Protein AF-A0A521KWG6-F1 (afdb_monomer)

Nearest PDB structures (foldseek):
  4hw3-assembly8_H  TM=2.392E-01  e=5.900E+00  Homo sapiens
  6o6g-assembly1_A  TM=2.274E-01  e=4.507E+00  Homo sapiens
  4k1c-assembly1_A  TM=2.454E-01  e=9.081E+00  Saccharomyces cerevisiae S288C

Sequence (106 aa):
MSRLPWTARERWLVALLVLVALVARAWTVAQYEQAHPQAQAPVIDERSYDRWAREIAAGDWVGKEVYFQEPLYPYWLACVYQVAGGSRSAARHAQAALGALTVLLV

Secondary structure (DSSP, 8-state):
--PPPPPHHHHHHHHHHHHHHHHHHHHHHHHHHHH-GGGTS--HHHHHHHHHHHHHHTT-SS-SS--SS-THHHHHHHHHHHHTTT-HHHHHHHHHHHHHHGGGG-

Radius of gyration: 17.44 Å; Cα contacts (8 Å, |Δi|>4): 70; chains: 1; bounding box: 36×25×47 Å

Mean predicted aligned error: 4.82 Å

Structure (mmCIF, N/CA/C/O backbone):
data_AF-A0A521KWG6-F1
#
_entry.id   AF-A0A521KWG6-F1
#
loop_
_atom_site.group_PDB
_atom_site.id
_atom_site.type_symbol
_atom_site.label_atom_id
_atom_site.label_alt_id
_atom_site.label_comp_id
_atom_site.label_asym_id
_atom_site.label_entity_id
_atom_site.label_seq_id
_atom_site.pdbx_PDB_ins_code
_atom_site.Cartn_x
_atom_site.Cartn_y
_a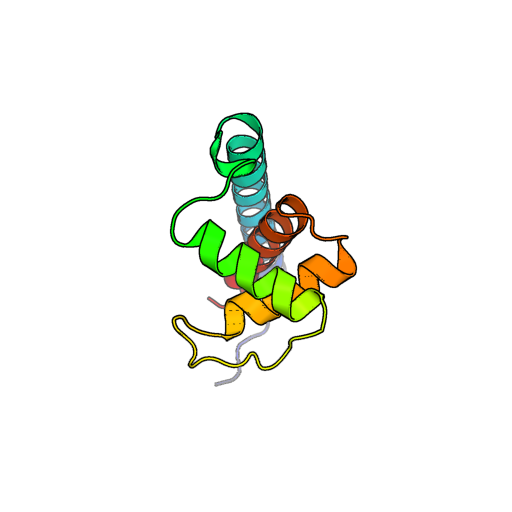tom_site.Cartn_z
_atom_site.occupancy
_atom_site.B_iso_or_equiv
_atom_site.auth_seq_id
_atom_site.auth_comp_id
_atom_site.auth_asym_id
_atom_site.auth_atom_id
_atom_site.pdbx_PDB_model_num
ATOM 1 N N . MET A 1 1 ? -10.226 -10.428 -30.825 1.00 46.75 1 MET A N 1
ATOM 2 C CA . MET A 1 1 ? -8.974 -9.644 -30.921 1.00 46.75 1 MET A CA 1
ATOM 3 C C . MET A 1 1 ? -7.899 -10.376 -30.127 1.00 46.75 1 MET A C 1
ATOM 5 O O . MET A 1 1 ? -7.860 -10.253 -28.911 1.00 46.75 1 MET A O 1
ATOM 9 N N . SER A 1 2 ? -7.096 -11.221 -30.776 1.00 64.31 2 SER A N 1
ATOM 10 C CA . SER A 1 2 ? -5.974 -11.908 -30.124 1.00 64.31 2 SER A CA 1
ATOM 11 C C . SER A 1 2 ? -4.875 -10.886 -29.834 1.00 64.31 2 SER A C 1
ATOM 13 O O . SER A 1 2 ? -4.299 -10.336 -30.772 1.00 64.31 2 SER A O 1
ATOM 15 N N . ARG A 1 3 ? -4.603 -10.593 -28.556 1.00 73.75 3 ARG A N 1
ATOM 16 C CA . ARG A 1 3 ? -3.424 -9.800 -28.184 1.00 73.75 3 ARG A CA 1
ATOM 17 C C . ARG A 1 3 ? -2.195 -10.590 -28.639 1.00 73.75 3 ARG A C 1
ATOM 19 O O . ARG A 1 3 ? -2.004 -11.721 -28.198 1.00 73.75 3 ARG A O 1
ATOM 26 N N . LEU A 1 4 ? -1.424 -10.035 -29.572 1.00 76.12 4 LEU A N 1
ATOM 27 C CA . LEU A 1 4 ? -0.162 -10.632 -30.000 1.00 76.12 4 LEU A CA 1
ATOM 28 C C . LEU A 1 4 ? 0.756 -10.781 -28.773 1.00 76.12 4 LEU A C 1
ATOM 30 O O . LEU A 1 4 ? 0.782 -9.881 -27.928 1.00 76.12 4 LEU A O 1
ATOM 34 N N . PRO A 1 5 ? 1.479 -11.905 -28.633 1.00 83.94 5 PRO A N 1
ATOM 35 C CA . PRO A 1 5 ? 2.377 -12.102 -27.505 1.00 83.94 5 PRO A CA 1
ATOM 36 C C . PRO A 1 5 ? 3.515 -11.078 -27.561 1.00 83.94 5 PRO A C 1
ATOM 38 O O . PRO A 1 5 ? 4.144 -10.905 -28.602 1.00 83.94 5 PRO A O 1
ATOM 41 N N . TRP A 1 6 ? 3.797 -10.424 -26.432 1.00 86.50 6 TRP A N 1
ATOM 42 C CA . TRP A 1 6 ? 4.888 -9.453 -26.326 1.00 86.50 6 TRP A CA 1
ATOM 43 C C . TRP A 1 6 ? 6.235 -10.065 -26.711 1.00 86.50 6 TRP A C 1
ATOM 45 O O . TRP A 1 6 ? 6.591 -11.165 -26.258 1.00 86.50 6 TRP A O 1
ATOM 55 N N . THR A 1 7 ? 7.007 -9.298 -27.474 1.00 95.12 7 THR A N 1
ATOM 56 C CA . THR A 1 7 ? 8.415 -9.546 -27.784 1.00 95.12 7 THR A CA 1
ATOM 57 C C . THR A 1 7 ? 9.273 -9.511 -26.515 1.00 95.12 7 THR A C 1
ATOM 59 O O . THR A 1 7 ? 8.901 -8.927 -25.495 1.00 95.12 7 THR A O 1
ATOM 62 N N . ALA A 1 8 ? 10.466 -10.112 -26.560 1.00 94.06 8 ALA A N 1
ATOM 63 C CA . ALA A 1 8 ? 11.393 -10.092 -25.424 1.00 94.06 8 ALA A CA 1
ATOM 64 C C . ALA A 1 8 ? 11.759 -8.660 -24.994 1.00 94.06 8 ALA A C 1
ATOM 66 O O . ALA A 1 8 ? 11.820 -8.369 -23.802 1.00 94.06 8 ALA A O 1
ATOM 67 N N . ARG A 1 9 ? 11.939 -7.750 -25.961 1.00 95.38 9 ARG A N 1
ATOM 68 C CA . ARG A 1 9 ? 12.224 -6.333 -25.701 1.00 95.38 9 ARG A CA 1
ATOM 69 C C . ARG A 1 9 ? 11.093 -5.661 -24.925 1.00 95.38 9 ARG A C 1
ATOM 71 O O . ARG A 1 9 ? 11.366 -4.980 -23.945 1.00 95.38 9 ARG A O 1
ATOM 78 N N . GLU A 1 10 ? 9.842 -5.863 -25.332 1.00 94.88 10 GLU A N 1
ATOM 79 C CA . GLU A 1 10 ? 8.678 -5.283 -24.648 1.00 94.88 10 GLU A CA 1
ATOM 80 C C . GLU A 1 10 ? 8.555 -5.798 -23.214 1.00 94.88 10 GLU A C 1
ATOM 82 O O . GLU A 1 10 ? 8.345 -5.005 -22.301 1.00 94.88 10 GLU A O 1
ATOM 87 N N . ARG A 1 11 ? 8.787 -7.097 -22.984 1.00 94.19 11 ARG A N 1
ATOM 88 C CA . ARG A 1 11 ? 8.795 -7.671 -21.628 1.00 94.19 11 ARG A CA 1
ATOM 89 C C . ARG A 1 11 ? 9.834 -7.006 -20.730 1.00 94.19 11 ARG A C 1
ATOM 91 O O . ARG A 1 11 ? 9.521 -6.678 -19.591 1.00 94.19 11 ARG A O 1
ATOM 98 N N . TRP A 1 12 ? 11.046 -6.778 -21.239 1.00 96.88 12 TRP A N 1
ATOM 99 C CA . TRP A 1 12 ? 12.095 -6.086 -20.487 1.00 96.88 12 TRP A CA 1
ATOM 100 C C . TRP A 1 12 ? 11.763 -4.621 -20.221 1.00 96.88 12 TRP A C 1
ATOM 102 O O . TRP A 1 12 ? 12.028 -4.137 -19.125 1.00 96.88 12 TRP A O 1
ATOM 112 N N . 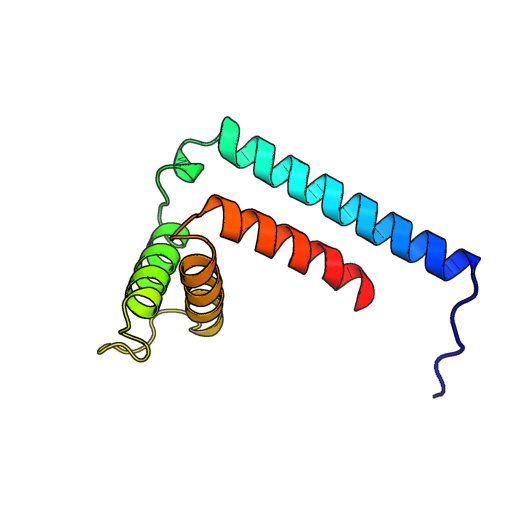LEU A 1 13 ? 11.154 -3.924 -21.183 1.00 96.56 13 LEU A N 1
ATOM 113 C CA . LEU A 1 13 ? 10.699 -2.547 -20.983 1.00 96.56 13 LEU A CA 1
ATOM 114 C C . LEU A 1 13 ? 9.610 -2.473 -19.911 1.00 96.56 13 LEU A C 1
ATOM 116 O O . LEU A 1 13 ? 9.705 -1.644 -19.014 1.00 96.56 13 LEU A O 1
ATOM 120 N N . VAL A 1 14 ? 8.621 -3.367 -19.948 1.00 95.75 14 VAL A N 1
ATOM 121 C CA . VAL A 1 14 ? 7.572 -3.432 -18.921 1.00 95.75 14 VAL A CA 1
ATOM 122 C C . VAL A 1 14 ? 8.165 -3.786 -17.558 1.00 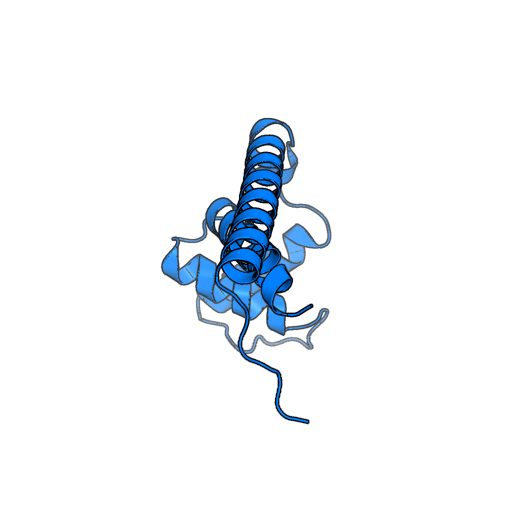95.75 14 VAL A C 1
ATOM 124 O O . VAL A 1 14 ? 7.848 -3.128 -16.571 1.00 95.75 14 VAL A O 1
ATOM 127 N N . ALA A 1 15 ? 9.074 -4.762 -17.489 1.00 96.44 15 ALA A N 1
ATOM 128 C CA . ALA A 1 15 ? 9.767 -5.109 -16.250 1.00 96.44 15 ALA A CA 1
ATOM 129 C C . ALA A 1 15 ? 10.565 -3.923 -15.683 1.00 96.44 15 ALA A C 1
ATOM 131 O O . ALA A 1 15 ? 10.499 -3.655 -14.484 1.00 96.44 15 ALA A O 1
ATOM 132 N N . LEU A 1 16 ? 11.268 -3.176 -16.541 1.00 97.75 16 LEU A N 1
ATOM 133 C CA . LEU A 1 16 ? 11.974 -1.959 -16.150 1.00 97.75 16 LEU A CA 1
ATOM 134 C C . LEU A 1 16 ? 11.002 -0.890 -15.637 1.00 97.75 16 LEU A C 1
ATOM 136 O O . LEU A 1 16 ? 11.273 -0.278 -14.611 1.00 97.75 16 LEU A O 1
ATOM 140 N N . LEU A 1 17 ? 9.863 -0.684 -16.302 1.00 97.88 17 LEU A N 1
ATOM 141 C CA . LEU A 1 17 ? 8.847 0.278 -15.868 1.00 97.88 17 LEU A CA 1
ATOM 142 C C . LEU A 1 17 ? 8.247 -0.094 -14.510 1.00 97.88 17 LEU A C 1
ATOM 144 O O . LEU A 1 17 ? 8.125 0.773 -13.648 1.00 97.88 17 LEU A O 1
ATOM 148 N N . VAL A 1 18 ? 7.928 -1.372 -14.289 1.00 98.06 18 VAL A N 1
ATOM 149 C CA . VAL A 1 18 ? 7.465 -1.873 -12.985 1.00 98.06 18 VAL A CA 1
ATOM 150 C C . VAL A 1 18 ? 8.535 -1.651 -11.918 1.00 98.06 18 VAL A C 1
ATOM 152 O O . VAL A 1 18 ? 8.219 -1.172 -10.831 1.00 98.06 18 VAL A O 1
ATOM 155 N N . LEU A 1 19 ? 9.803 -1.941 -12.224 1.00 98.19 19 LEU A N 1
ATOM 156 C CA . LEU A 1 19 ? 10.911 -1.741 -11.291 1.00 98.19 19 LEU A CA 1
ATOM 157 C C . LEU A 1 19 ? 11.088 -0.260 -10.936 1.00 98.19 19 LEU A C 1
ATOM 159 O O . LEU A 1 19 ? 11.170 0.078 -9.758 1.00 98.19 19 LEU A O 1
ATOM 163 N N . VAL A 1 20 ? 11.096 0.629 -11.930 1.00 98.38 20 VAL A N 1
ATOM 164 C CA . VAL A 1 20 ? 11.178 2.081 -11.715 1.00 98.38 20 VAL A CA 1
ATOM 165 C C . VAL A 1 20 ? 9.987 2.566 -10.886 1.00 98.38 20 VAL A C 1
ATOM 167 O O . VAL A 1 20 ? 10.171 3.306 -9.920 1.00 98.38 20 VAL A O 1
ATOM 170 N N . ALA A 1 21 ? 8.773 2.110 -11.206 1.00 98.00 21 ALA A N 1
ATOM 171 C CA . ALA A 1 21 ? 7.560 2.450 -10.471 1.00 98.00 21 ALA A CA 1
ATOM 172 C C . ALA A 1 2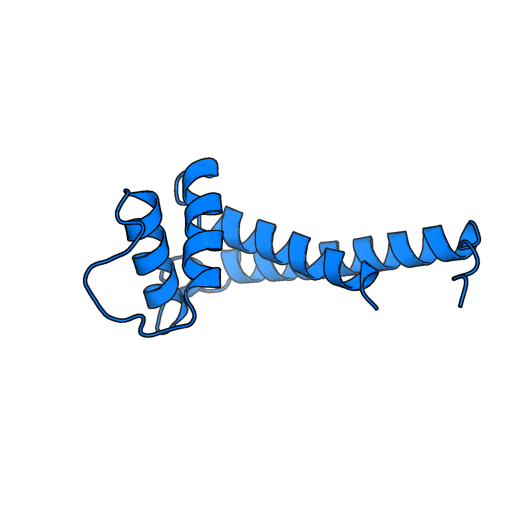1 ? 7.599 1.975 -9.010 1.00 98.00 21 ALA A C 1
ATOM 174 O O . ALA A 1 21 ? 7.125 2.700 -8.130 1.00 98.00 21 ALA A O 1
ATOM 175 N N . LEU A 1 22 ? 8.156 0.787 -8.756 1.00 98.38 22 LEU A N 1
ATOM 176 C CA . LEU A 1 22 ? 8.320 0.215 -7.422 1.00 98.38 22 LEU A CA 1
ATOM 177 C C . LEU A 1 22 ? 9.373 0.973 -6.613 1.00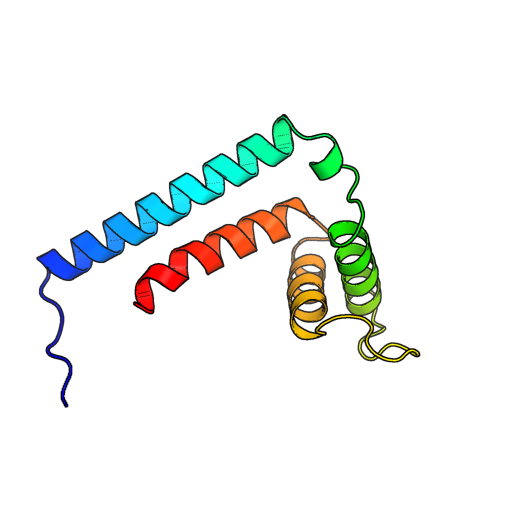 98.38 22 LEU A C 1
ATOM 179 O O . LEU A 1 22 ? 9.094 1.365 -5.484 1.00 98.38 22 LEU A O 1
ATOM 183 N N . VAL A 1 23 ? 10.550 1.223 -7.193 1.00 98.31 23 VAL A N 1
ATOM 184 C CA . VAL A 1 23 ? 11.641 1.958 -6.533 1.00 98.31 23 VAL A CA 1
ATOM 185 C C . VAL A 1 23 ? 11.200 3.375 -6.186 1.00 98.31 23 VAL A C 1
ATOM 187 O O . VAL A 1 23 ? 11.394 3.805 -5.052 1.00 98.31 23 VAL A O 1
ATOM 190 N N . ALA A 1 24 ? 10.547 4.078 -7.115 1.00 98.25 24 ALA A N 1
ATOM 191 C CA . ALA A 1 24 ? 10.029 5.418 -6.860 1.00 98.25 24 ALA A CA 1
ATOM 192 C C . ALA A 1 24 ? 9.035 5.432 -5.685 1.00 98.25 24 ALA A C 1
ATOM 194 O O . ALA A 1 24 ? 9.149 6.268 -4.793 1.00 98.25 24 ALA A O 1
ATOM 195 N N . ARG A 1 25 ? 8.099 4.473 -5.635 1.00 98.12 25 ARG A N 1
ATOM 196 C CA . ARG A 1 25 ? 7.115 4.375 -4.543 1.00 98.12 25 ARG A CA 1
ATOM 197 C C . ARG A 1 25 ? 7.754 3.988 -3.213 1.00 98.12 25 ARG A C 1
ATOM 199 O O . ARG A 1 25 ? 7.427 4.596 -2.200 1.00 98.12 25 ARG A O 1
ATOM 206 N N . ALA A 1 26 ? 8.665 3.017 -3.208 1.00 97.75 26 ALA A N 1
ATOM 207 C CA . ALA A 1 26 ? 9.391 2.612 -2.006 1.00 97.75 26 ALA A CA 1
ATOM 208 C C . ALA A 1 26 ? 10.222 3.772 -1.440 1.00 97.75 26 ALA A C 1
ATOM 210 O O . ALA A 1 26 ? 10.205 4.011 -0.236 1.00 97.75 26 ALA A O 1
ATOM 211 N N . TRP A 1 27 ? 10.872 4.549 -2.313 1.00 97.88 27 TRP A N 1
ATOM 212 C CA . TRP A 1 27 ? 11.574 5.769 -1.928 1.00 97.88 27 TRP A CA 1
ATOM 213 C C . TRP A 1 27 ? 10.627 6.793 -1.295 1.00 97.88 27 TRP A C 1
ATOM 215 O O . TRP A 1 27 ? 10.914 7.309 -0.219 1.00 97.88 27 TRP A O 1
ATOM 225 N N . THR A 1 28 ? 9.468 7.057 -1.906 1.00 96.62 28 THR A N 1
ATOM 226 C CA . THR A 1 28 ? 8.463 7.963 -1.327 1.00 96.62 28 THR A CA 1
ATOM 227 C C . THR A 1 28 ? 7.975 7.487 0.040 1.00 96.62 28 THR A C 1
ATOM 229 O O . THR A 1 28 ? 7.860 8.306 0.949 1.00 96.62 28 THR A O 1
ATOM 232 N N . VAL A 1 29 ? 7.723 6.185 0.213 1.00 97.12 29 VAL A N 1
ATOM 233 C CA . VAL A 1 29 ? 7.340 5.618 1.515 1.00 97.12 29 VAL A CA 1
ATOM 234 C C . VAL A 1 29 ? 8.454 5.837 2.536 1.00 97.12 29 VAL A C 1
ATOM 236 O O . VAL A 1 29 ? 8.185 6.394 3.595 1.00 97.12 29 VAL A O 1
ATOM 239 N N . ALA A 1 30 ? 9.702 5.497 2.209 1.00 96.38 30 ALA A N 1
ATOM 240 C CA . ALA A 1 30 ? 10.835 5.690 3.112 1.00 96.38 30 ALA A CA 1
ATOM 241 C C . ALA A 1 30 ? 10.999 7.161 3.533 1.00 96.38 30 ALA A C 1
ATOM 243 O O . ALA A 1 30 ? 11.176 7.450 4.716 1.00 96.38 30 ALA A O 1
ATOM 244 N N . GLN A 1 31 ? 10.870 8.094 2.585 1.00 96.50 31 GLN A N 1
ATOM 245 C CA . GLN A 1 31 ? 10.923 9.530 2.863 1.00 96.50 31 GLN A CA 1
ATOM 246 C C . GLN A 1 31 ? 9.765 9.984 3.759 1.00 96.50 31 GLN A C 1
ATOM 248 O O . GLN A 1 31 ? 9.986 10.737 4.706 1.00 96.50 31 GLN A O 1
ATOM 253 N N . TYR A 1 32 ? 8.542 9.515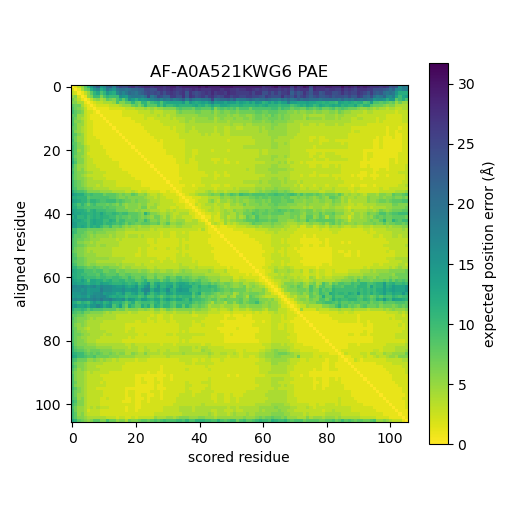 3.496 1.00 95.25 32 TYR A N 1
ATOM 254 C CA . TYR A 1 32 ? 7.375 9.838 4.318 1.00 95.25 32 TYR A CA 1
ATOM 255 C C . TYR A 1 32 ? 7.551 9.346 5.758 1.00 95.25 32 TYR A C 1
ATOM 257 O O . TYR A 1 32 ? 7.283 10.087 6.701 1.00 95.25 32 TYR A O 1
ATOM 265 N N . GLU A 1 33 ? 8.053 8.124 5.936 1.00 94.44 33 GLU A N 1
ATOM 266 C CA . GLU A 1 33 ? 8.241 7.522 7.258 1.00 94.44 33 GLU A CA 1
ATOM 267 C C . GLU A 1 33 ? 9.329 8.194 8.091 1.00 94.44 33 GLU A C 1
ATOM 269 O O . GLU A 1 33 ? 9.199 8.265 9.313 1.00 94.44 33 GLU A O 1
ATOM 274 N N . GLN A 1 34 ? 10.375 8.705 7.444 1.00 94.12 34 GLN A N 1
ATOM 275 C CA . GLN A 1 34 ? 11.481 9.377 8.125 1.00 94.12 34 GLN A CA 1
ATOM 276 C C . GLN A 1 34 ? 11.183 10.847 8.428 1.00 94.12 34 GLN A C 1
ATOM 278 O O . GLN A 1 34 ? 11.574 11.345 9.481 1.00 94.12 34 GLN A O 1
ATOM 283 N N . ALA A 1 35 ? 10.517 11.553 7.511 1.00 91.56 35 ALA A N 1
ATOM 284 C CA . ALA A 1 35 ? 10.403 13.008 7.575 1.00 91.56 35 ALA A CA 1
ATOM 285 C C . ALA A 1 35 ? 9.050 13.514 8.094 1.00 91.56 35 ALA A C 1
ATOM 287 O O . ALA A 1 35 ? 8.972 14.665 8.523 1.00 91.56 35 ALA A O 1
ATOM 288 N N . HIS A 1 36 ? 7.982 12.706 8.047 1.00 90.00 36 HIS A N 1
ATOM 289 C CA . HIS A 1 36 ? 6.631 13.194 8.326 1.00 90.00 36 HIS A CA 1
ATOM 290 C C . HIS A 1 36 ? 6.104 12.746 9.702 1.00 90.00 36 HIS A C 1
ATOM 292 O O . HIS A 1 36 ? 5.921 11.548 9.926 1.00 90.00 36 HIS A O 1
ATOM 298 N N . PRO A 1 37 ? 5.742 13.670 10.618 1.00 87.25 37 PRO A N 1
ATOM 299 C CA . PRO A 1 37 ? 5.198 13.313 11.936 1.00 87.25 37 PRO A CA 1
ATOM 300 C C . PRO A 1 37 ? 3.936 12.438 11.867 1.00 87.25 37 PRO A C 1
ATOM 302 O O . PRO A 1 37 ? 3.710 11.572 12.715 1.00 87.25 37 PRO A O 1
ATOM 305 N N . GLN A 1 38 ? 3.126 12.627 10.821 1.00 88.50 38 GLN A N 1
ATOM 306 C CA . GLN A 1 38 ? 1.893 1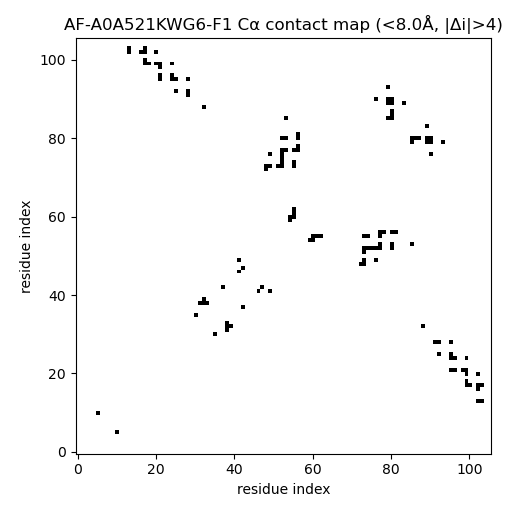1.862 10.614 1.00 88.50 38 GLN A CA 1
ATOM 307 C C . GLN A 1 38 ? 2.148 10.385 10.295 1.00 88.50 38 GLN A C 1
ATOM 309 O O . GLN A 1 38 ? 1.275 9.549 10.520 1.00 88.50 38 GLN A O 1
ATOM 314 N N . ALA A 1 39 ? 3.366 10.023 9.875 1.00 87.56 39 ALA A N 1
ATOM 315 C CA . ALA A 1 39 ? 3.723 8.627 9.675 1.00 87.56 39 ALA A CA 1
ATOM 316 C C . ALA A 1 39 ? 3.592 7.809 10.972 1.00 87.56 39 ALA A C 1
ATOM 318 O O . ALA A 1 39 ? 3.210 6.635 10.919 1.00 87.56 39 ALA A O 1
ATOM 319 N N . GLN A 1 40 ? 3.861 8.446 12.120 1.00 86.62 40 GLN A N 1
ATOM 320 C CA . GLN A 1 40 ? 3.731 7.891 13.470 1.00 86.62 40 GLN A CA 1
ATOM 321 C C . GLN A 1 40 ? 2.365 8.199 14.097 1.00 86.62 40 GLN A C 1
ATOM 323 O O . GLN A 1 40 ? 1.830 7.360 14.822 1.00 86.62 40 GLN A O 1
ATOM 328 N N . ALA A 1 41 ? 1.744 9.333 13.774 1.00 89.75 41 ALA A N 1
ATOM 329 C CA . ALA A 1 41 ? 0.448 9.744 14.315 1.00 89.75 41 ALA A CA 1
ATOM 330 C C . ALA A 1 41 ? -0.549 10.050 13.179 1.00 89.75 41 ALA A C 1
ATOM 332 O O . ALA A 1 41 ? -0.571 11.179 12.686 1.00 89.75 41 ALA A O 1
ATOM 333 N N . PRO A 1 42 ? -1.376 9.074 12.757 1.00 87.19 42 PRO A N 1
ATOM 334 C CA . PRO A 1 42 ? -2.262 9.260 11.623 1.00 87.19 42 PRO A CA 1
ATOM 335 C C . PRO A 1 42 ? -3.373 10.243 12.007 1.00 87.19 42 PRO A C 1
ATOM 337 O O . PRO A 1 42 ? -3.827 10.285 13.158 1.00 87.19 42 PRO A O 1
ATOM 340 N N . VAL A 1 43 ? -3.825 11.038 11.043 1.00 91.06 43 VAL A N 1
ATOM 341 C CA . VAL A 1 43 ? -4.858 12.062 11.248 1.00 91.06 43 VAL A CA 1
ATOM 342 C C . VAL A 1 43 ? -5.951 11.950 10.188 1.00 91.06 43 VAL A C 1
ATOM 344 O O . VAL A 1 43 ? -5.744 11.332 9.148 1.00 91.06 43 VAL A O 1
ATOM 347 N N . ILE A 1 44 ? -7.109 12.559 10.461 1.00 89.75 44 ILE A N 1
ATOM 348 C CA . ILE A 1 44 ? -8.246 12.657 9.529 1.00 89.75 44 ILE A CA 1
ATOM 349 C C . ILE A 1 44 ? -8.635 11.260 8.999 1.00 89.75 44 ILE A C 1
ATOM 351 O O . ILE A 1 44 ? -8.997 10.388 9.796 1.00 89.75 44 ILE A O 1
ATOM 355 N N . ASP A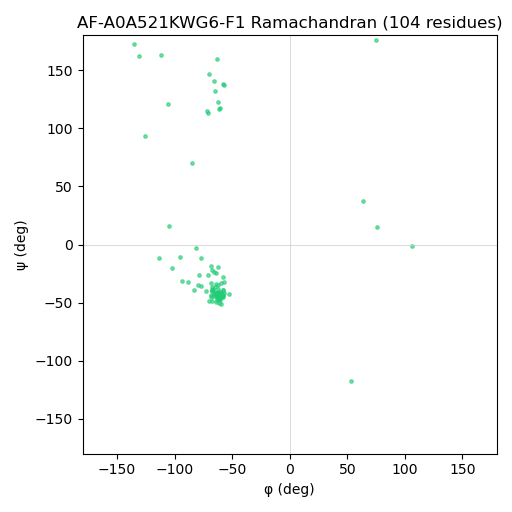 1 45 ? -8.527 11.027 7.692 1.00 89.75 45 ASP A N 1
ATOM 356 C CA . ASP A 1 45 ? -8.970 9.795 7.045 1.00 89.75 45 ASP A CA 1
ATOM 357 C C . ASP A 1 45 ? -8.047 8.621 7.363 1.00 89.75 45 ASP A C 1
ATOM 359 O O . ASP A 1 45 ? -8.533 7.532 7.661 1.00 89.75 45 ASP A O 1
ATOM 363 N N . GLU A 1 46 ? -6.723 8.835 7.404 1.00 91.00 46 GLU A N 1
ATOM 364 C CA . GLU A 1 46 ? -5.758 7.772 7.738 1.00 91.00 46 GLU A CA 1
ATOM 365 C C . GLU A 1 46 ? -6.063 7.195 9.125 1.00 91.00 46 GLU A C 1
ATOM 367 O O . GLU A 1 46 ? -6.023 5.983 9.321 1.00 91.00 46 GLU A O 1
ATOM 372 N N . ARG A 1 47 ? -6.440 8.054 10.082 1.00 93.00 47 ARG A N 1
ATOM 373 C CA . ARG A 1 47 ? -6.809 7.624 11.436 1.00 93.00 47 ARG A CA 1
ATOM 374 C C . ARG A 1 47 ? -8.103 6.817 11.456 1.00 93.00 47 ARG A C 1
ATOM 376 O O . ARG A 1 47 ? -8.215 5.875 12.238 1.00 93.00 47 ARG A O 1
ATOM 383 N N . SER A 1 48 ? -9.082 7.208 10.646 1.00 92.81 48 SER A N 1
ATOM 384 C CA . SER A 1 48 ? -10.379 6.531 10.579 1.00 92.81 48 SER A CA 1
ATOM 385 C C . SER A 1 48 ? -10.233 5.141 9.960 1.00 92.81 48 SER A C 1
ATOM 387 O O . SER A 1 48 ? -10.699 4.168 10.551 1.00 92.81 48 SER A O 1
ATOM 389 N N . TYR A 1 49 ? -9.487 5.032 8.857 1.00 93.75 49 TYR A N 1
ATOM 390 C CA . TYR A 1 49 ? -9.170 3.752 8.228 1.00 93.75 49 TYR A CA 1
ATOM 391 C C . TYR A 1 49 ? -8.283 2.853 9.101 1.00 93.75 49 TYR A C 1
ATOM 393 O O . TYR A 1 49 ? -8.570 1.663 9.207 1.00 93.75 49 TYR A O 1
ATOM 401 N N . ASP A 1 50 ? -7.247 3.391 9.761 1.00 94.75 50 ASP A N 1
ATOM 402 C CA . ASP A 1 50 ? -6.389 2.614 10.674 1.00 94.75 50 ASP A CA 1
ATOM 403 C C . ASP A 1 50 ? -7.195 2.052 11.853 1.00 94.75 50 ASP A C 1
ATOM 405 O O . ASP A 1 50 ? -7.077 0.865 12.157 1.00 94.75 50 ASP A O 1
ATOM 409 N N . ARG A 1 51 ? -8.063 2.864 12.477 1.00 93.81 51 ARG A N 1
ATOM 410 C CA . ARG A 1 51 ? -8.933 2.404 13.571 1.00 93.81 51 ARG A CA 1
ATOM 411 C C . ARG A 1 51 ? -9.855 1.276 13.110 1.00 93.81 51 ARG A C 1
ATOM 413 O O . ARG A 1 51 ? -9.874 0.223 13.739 1.00 93.81 51 ARG A O 1
ATOM 420 N N . TRP A 1 52 ? -10.566 1.476 12.005 1.00 93.94 52 TRP A N 1
ATOM 421 C CA . TRP A 1 52 ? -11.516 0.486 11.504 1.00 93.94 52 TRP A CA 1
ATOM 422 C C . TRP A 1 52 ? -10.817 -0.821 11.091 1.00 93.94 52 TRP A C 1
ATOM 424 O O . TRP A 1 52 ? -11.252 -1.913 11.450 1.00 93.94 52 TRP A O 1
ATOM 434 N N . ALA A 1 53 ? -9.661 -0.736 10.430 1.00 95.44 53 ALA A N 1
ATOM 435 C CA . ALA A 1 53 ? -8.871 -1.916 10.090 1.00 95.44 53 ALA A CA 1
ATOM 436 C C . ALA A 1 53 ? -8.375 -2.682 11.328 1.00 95.44 53 ALA A C 1
ATOM 438 O O . ALA A 1 53 ? -8.304 -3.911 11.301 1.00 95.44 53 ALA A O 1
ATOM 439 N N . ARG A 1 54 ? -8.042 -1.984 12.423 1.00 95.69 54 ARG A N 1
ATOM 440 C CA . ARG A 1 54 ? -7.677 -2.621 13.700 1.00 95.69 54 ARG A CA 1
ATOM 441 C C . ARG A 1 54 ? -8.860 -3.336 14.346 1.00 95.69 54 ARG A C 1
ATOM 443 O O . ARG A 1 54 ? -8.664 -4.427 14.868 1.00 95.69 54 ARG A O 1
ATOM 450 N N . GLU A 1 55 ? -10.057 -2.757 14.296 1.00 94.81 55 GLU A N 1
ATOM 451 C CA . GLU A 1 55 ? -11.290 -3.390 14.793 1.00 94.81 55 GLU A CA 1
ATOM 452 C C . GLU A 1 55 ? -11.607 -4.676 14.012 1.00 94.81 55 GLU A C 1
ATOM 454 O O . GLU A 1 55 ? -11.806 -5.731 14.617 1.00 94.81 55 GLU A O 1
ATOM 459 N N . ILE A 1 56 ? -11.519 -4.628 12.677 1.00 95.38 56 ILE A N 1
ATOM 460 C CA . ILE A 1 56 ? -11.683 -5.812 11.816 1.00 95.38 56 ILE A CA 1
ATOM 461 C C . ILE A 1 56 ? -10.609 -6.863 12.130 1.00 95.38 56 ILE A C 1
ATOM 463 O O . ILE A 1 56 ? -10.925 -8.039 12.310 1.00 95.38 56 ILE A O 1
ATOM 467 N N . ALA A 1 57 ? -9.338 -6.458 12.242 1.00 95.50 57 ALA A N 1
ATOM 468 C CA . ALA A 1 57 ? -8.237 -7.365 12.575 1.00 95.50 57 ALA A CA 1
ATOM 469 C C . ALA A 1 57 ? -8.369 -7.985 13.979 1.00 95.50 57 ALA A C 1
ATOM 471 O O . ALA A 1 57 ? -7.843 -9.072 14.213 1.00 95.50 57 ALA A O 1
ATOM 472 N N . ALA A 1 58 ? -9.080 -7.325 14.899 1.00 95.19 58 ALA A N 1
ATOM 473 C CA . ALA A 1 58 ? -9.414 -7.840 16.226 1.00 95.19 58 ALA A CA 1
ATOM 474 C C . ALA A 1 58 ? -10.628 -8.793 16.229 1.00 95.19 58 ALA A C 1
ATOM 476 O O . ALA A 1 58 ? -10.959 -9.353 17.274 1.00 95.19 58 ALA A O 1
ATOM 477 N N . GLY A 1 59 ? -11.271 -9.007 15.076 1.00 93.75 59 GLY A N 1
ATOM 478 C CA . GLY A 1 59 ? -12.371 -9.954 14.900 1.00 93.75 59 GLY A CA 1
ATOM 479 C C . GLY A 1 59 ? -13.755 -9.321 14.750 1.00 93.75 59 GLY A C 1
ATOM 480 O O . GLY A 1 59 ? -14.713 -10.061 14.525 1.00 93.75 59 GLY A O 1
ATOM 481 N N . ASP A 1 60 ? -13.889 -7.992 14.814 1.00 93.00 60 ASP A N 1
ATOM 482 C CA . ASP A 1 60 ? -15.151 -7.312 14.493 1.00 93.00 60 ASP A CA 1
ATOM 483 C C . ASP A 1 60 ? -15.261 -7.074 12.982 1.00 93.00 60 ASP A C 1
ATOM 485 O O . ASP A 1 60 ? -15.113 -5.961 12.481 1.00 93.00 60 ASP A O 1
ATOM 489 N N . TRP A 1 61 ? -15.454 -8.162 12.231 1.00 88.31 61 TRP A N 1
ATOM 490 C CA . TRP A 1 61 ? -15.451 -8.115 10.768 1.00 88.31 61 TRP A CA 1
ATOM 491 C C . TRP A 1 61 ? -16.570 -7.233 10.219 1.00 88.31 61 TRP A C 1
ATOM 493 O O . TRP A 1 61 ? -16.323 -6.454 9.312 1.00 88.31 61 TRP A O 1
ATOM 503 N N . VAL A 1 62 ? -17.786 -7.343 10.755 1.00 87.56 62 VAL A N 1
ATOM 504 C CA . VAL A 1 62 ? -18.966 -6.671 10.188 1.00 87.56 62 VAL A CA 1
ATOM 505 C C . VAL A 1 62 ? -19.151 -5.263 10.755 1.00 87.56 62 VAL A C 1
ATOM 507 O O . VAL A 1 62 ? -19.603 -4.381 10.023 1.00 87.56 62 VAL A O 1
ATOM 510 N N . GLY A 1 63 ? -18.774 -5.037 12.016 1.00 85.06 63 GLY A N 1
ATOM 511 C CA . GLY A 1 63 ? -19.100 -3.821 12.746 1.00 85.06 63 GLY A CA 1
ATOM 512 C C . GLY A 1 63 ? -20.565 -3.776 13.188 1.00 85.06 63 GLY A C 1
ATOM 513 O O . GLY A 1 63 ? -21.377 -4.657 12.890 1.00 85.06 63 GLY A O 1
ATOM 514 N N . LYS A 1 64 ? -20.910 -2.724 13.933 1.00 79.69 64 LYS A N 1
ATOM 515 C CA . LYS A 1 64 ? -22.269 -2.489 14.462 1.00 79.69 64 LYS A CA 1
ATOM 516 C C . LYS A 1 64 ? -22.958 -1.271 13.854 1.00 79.69 64 LYS A C 1
ATOM 518 O O . LYS A 1 64 ? -24.151 -1.075 14.069 1.00 79.69 64 LYS A O 1
ATOM 523 N N . GLU A 1 65 ? -22.207 -0.454 13.127 1.00 81.31 65 GLU A N 1
ATOM 524 C CA . GLU A 1 65 ? -22.672 0.796 12.536 1.00 81.31 65 GLU A CA 1
ATOM 525 C C . GLU A 1 65 ? -22.716 0.695 11.010 1.00 81.31 65 GLU A C 1
ATOM 527 O O . GLU A 1 65 ? -22.119 -0.194 10.402 1.00 81.31 65 GLU A O 1
ATOM 532 N N . VAL A 1 66 ? -23.438 1.623 10.382 1.00 81.62 66 VAL A N 1
ATOM 533 C CA . VAL A 1 66 ? -23.422 1.767 8.924 1.00 81.62 66 VAL A CA 1
ATOM 534 C C . VAL A 1 66 ? -22.029 2.219 8.486 1.00 81.62 66 VAL A C 1
ATOM 536 O O . VAL A 1 66 ? -21.407 3.060 9.133 1.00 81.62 66 VAL A O 1
ATOM 539 N N . TYR A 1 67 ? -21.548 1.684 7.365 1.00 80.69 67 TYR A N 1
ATOM 540 C CA . TYR A 1 67 ? -20.259 2.070 6.804 1.00 80.69 67 TYR A CA 1
ATOM 541 C C . TYR A 1 67 ? -20.222 3.562 6.460 1.00 80.69 67 TYR A C 1
ATOM 543 O O . TYR A 1 67 ? -20.976 4.037 5.613 1.00 80.69 67 TYR A O 1
ATOM 551 N N . PHE A 1 68 ? -19.324 4.292 7.125 1.00 74.00 68 PHE A N 1
ATOM 552 C CA . PHE A 1 68 ? -19.097 5.720 6.894 1.00 74.00 68 PHE A CA 1
ATOM 553 C C . PHE A 1 68 ? -18.229 5.990 5.648 1.00 74.00 68 PHE A C 1
ATOM 555 O O . PHE A 1 68 ? -18.341 7.049 5.038 1.00 74.00 68 PHE A O 1
ATOM 562 N N . GLN A 1 69 ? -17.381 5.031 5.260 1.00 81.06 69 GLN A N 1
ATOM 563 C CA . GLN A 1 69 ? -16.483 5.078 4.094 1.00 81.06 69 GLN A CA 1
ATOM 564 C C . GLN A 1 69 ? -16.533 3.753 3.318 1.00 81.06 69 GLN A C 1
ATOM 566 O O . GLN A 1 69 ? -17.147 2.786 3.781 1.00 81.06 69 GLN A O 1
ATOM 571 N N . GLU A 1 70 ? -15.893 3.680 2.146 1.00 87.56 70 GLU A N 1
ATOM 572 C CA . GLU A 1 70 ? -15.879 2.459 1.341 1.00 87.56 70 GLU A CA 1
ATOM 573 C C . GLU A 1 70 ? -15.197 1.307 2.102 1.00 87.56 70 GLU A C 1
ATOM 575 O O . GLU A 1 70 ? -14.023 1.407 2.468 1.00 87.56 70 GLU A O 1
ATOM 580 N N . PRO A 1 71 ? -15.888 0.172 2.319 1.00 90.25 71 PRO A N 1
ATOM 581 C CA . PRO A 1 71 ? -15.424 -0.848 3.257 1.00 90.25 71 PRO A CA 1
ATOM 582 C C . PRO A 1 71 ? -14.191 -1.614 2.765 1.00 90.25 71 PRO A C 1
ATOM 584 O O . PRO A 1 71 ? -13.411 -2.114 3.572 1.00 90.25 71 PRO A O 1
ATOM 587 N N . LEU A 1 72 ? -13.985 -1.715 1.448 1.00 93.69 72 LEU A N 1
ATOM 588 C CA . LEU A 1 72 ? -12.968 -2.593 0.861 1.00 93.69 72 LEU A CA 1
ATOM 589 C C . LEU A 1 72 ? -11.551 -2.299 1.377 1.00 93.69 72 LEU A C 1
ATOM 591 O O . LEU A 1 72 ? -10.789 -3.227 1.650 1.00 93.69 72 LEU A O 1
ATOM 595 N N . TYR A 1 73 ? -11.201 -1.019 1.515 1.00 94.62 73 TYR A N 1
ATOM 596 C CA . TYR A 1 73 ? -9.874 -0.610 1.964 1.00 94.62 73 TYR A CA 1
ATOM 597 C C . TYR A 1 73 ? -9.592 -0.992 3.433 1.00 94.62 73 TYR A C 1
ATOM 599 O O . TYR A 1 73 ? -8.564 -1.631 3.667 1.00 94.62 73 TYR A O 1
ATOM 607 N N . PRO A 1 74 ? -10.483 -0.719 4.412 1.00 94.69 74 PRO A N 1
ATOM 608 C CA . PRO A 1 74 ? -10.344 -1.225 5.779 1.00 94.69 74 PRO A CA 1
ATOM 609 C C . PRO A 1 74 ? -10.153 -2.744 5.871 1.00 94.69 74 PRO A C 1
ATOM 611 O O . PRO A 1 74 ? -9.288 -3.193 6.619 1.00 94.69 74 PRO A O 1
ATOM 614 N N . TYR A 1 75 ? -10.895 -3.544 5.093 1.00 95.69 75 TYR A N 1
ATOM 615 C CA . TYR A 1 75 ? -10.714 -5.004 5.089 1.00 95.69 75 TYR A CA 1
ATOM 616 C C . TYR A 1 75 ? -9.354 -5.420 4.523 1.00 95.69 75 TYR A C 1
ATOM 618 O O . TYR A 1 75 ? -8.674 -6.266 5.104 1.00 95.69 75 TYR A O 1
ATOM 626 N N . TRP A 1 76 ? -8.926 -4.815 3.411 1.00 97.19 76 TRP A N 1
ATOM 627 C CA . TRP A 1 76 ? -7.590 -5.058 2.865 1.00 97.19 76 TRP A CA 1
ATOM 628 C C . TRP A 1 76 ? -6.502 -4.712 3.891 1.00 97.19 76 TRP A C 1
ATOM 630 O O . TRP A 1 76 ? -5.588 -5.505 4.127 1.00 97.19 76 TRP A O 1
ATOM 640 N N . LEU A 1 77 ? -6.640 -3.564 4.557 1.00 97.06 77 LEU A N 1
ATOM 641 C CA . LEU A 1 77 ? -5.707 -3.088 5.571 1.00 97.06 77 LEU A CA 1
ATOM 642 C C . LEU A 1 77 ? -5.681 -4.013 6.798 1.00 97.06 77 LEU A C 1
ATOM 644 O O . LEU A 1 77 ? -4.604 -4.341 7.296 1.00 97.06 77 LEU A O 1
ATOM 648 N N . ALA A 1 78 ? -6.843 -4.502 7.234 1.00 96.94 78 ALA A N 1
ATOM 649 C CA . ALA A 1 78 ? -6.967 -5.460 8.327 1.00 96.94 78 ALA A CA 1
ATOM 650 C C . ALA A 1 78 ? -6.243 -6.778 8.026 1.00 96.94 78 ALA A C 1
ATOM 652 O O . ALA A 1 78 ? -5.568 -7.320 8.901 1.00 96.94 78 ALA A O 1
ATOM 653 N N . CYS A 1 79 ? -6.324 -7.283 6.791 1.00 97.31 79 CYS A N 1
ATOM 654 C CA . CYS A 1 79 ? -5.565 -8.463 6.368 1.00 97.31 79 CYS A CA 1
ATOM 655 C C . CYS A 1 79 ? -4.052 -8.227 6.466 1.00 97.31 79 CYS A C 1
ATOM 657 O O . CYS A 1 79 ? -3.330 -9.073 6.995 1.00 97.31 79 CYS A O 1
ATOM 659 N N . VAL A 1 80 ? -3.561 -7.065 6.016 1.00 97.81 80 VAL A N 1
ATOM 660 C CA . VAL A 1 80 ? -2.136 -6.723 6.154 1.00 97.81 80 VAL A CA 1
ATOM 661 C C . VAL A 1 80 ? -1.740 -6.630 7.628 1.00 97.81 80 VAL A C 1
ATOM 663 O O . VAL A 1 80 ? -0.702 -7.161 8.017 1.00 97.81 80 VAL A O 1
ATOM 666 N N . TYR A 1 81 ? -2.565 -6.006 8.469 1.00 97.56 81 TYR A N 1
ATOM 667 C CA . TYR A 1 81 ? -2.304 -5.890 9.904 1.00 97.56 81 TYR A CA 1
ATOM 668 C C . TYR A 1 81 ? -2.299 -7.235 10.625 1.00 97.56 81 TYR A C 1
ATOM 670 O O . TYR A 1 81 ? -1.452 -7.424 11.495 1.00 97.56 81 TYR A O 1
ATOM 678 N N . GLN A 1 82 ? -3.162 -8.179 10.247 1.00 96.62 82 GLN A N 1
ATOM 679 C CA . GLN A 1 82 ? -3.142 -9.532 10.809 1.00 96.62 82 GLN A CA 1
ATOM 680 C C . GLN A 1 82 ? -1.820 -10.251 10.510 1.00 96.62 82 GLN A C 1
ATOM 682 O O . GLN A 1 82 ? -1.238 -10.860 11.403 1.00 96.62 82 GLN A O 1
ATOM 687 N N . VAL A 1 83 ? -1.308 -10.140 9.280 1.00 97.19 83 VAL A N 1
ATOM 688 C CA . VAL A 1 83 ? -0.058 -10.810 8.873 1.00 97.19 83 VAL A CA 1
ATOM 689 C C . VAL A 1 83 ? 1.186 -10.087 9.403 1.00 97.19 83 VAL A C 1
ATOM 691 O O . VAL A 1 83 ? 2.168 -10.728 9.766 1.00 97.19 83 VAL A O 1
ATOM 694 N N . ALA A 1 84 ? 1.158 -8.754 9.464 1.00 96.19 84 ALA A N 1
ATOM 695 C CA . ALA A 1 84 ? 2.313 -7.916 9.794 1.00 96.19 84 ALA A CA 1
ATOM 696 C C . ALA A 1 84 ? 2.282 -7.326 11.219 1.00 96.19 84 ALA A C 1
ATOM 698 O O . ALA A 1 84 ? 2.986 -6.352 11.495 1.00 96.19 84 ALA A O 1
ATOM 699 N N . GLY A 1 85 ? 1.441 -7.855 12.114 1.00 93.81 85 GLY A N 1
ATOM 700 C CA . GLY A 1 85 ? 1.377 -7.438 13.520 1.00 93.81 85 GLY A CA 1
ATOM 701 C C . GLY A 1 85 ? 0.941 -5.982 13.735 1.00 93.81 85 GLY A C 1
ATOM 702 O O . GLY A 1 85 ? 1.476 -5.292 14.598 1.00 93.81 85 GLY A O 1
ATOM 703 N N . GLY A 1 86 ? 0.006 -5.474 12.928 1.00 93.94 86 GLY A N 1
ATOM 704 C CA . GLY A 1 86 ? -0.514 -4.104 13.043 1.00 93.94 86 GLY A CA 1
ATOM 705 C C . GLY A 1 86 ? 0.424 -3.005 12.526 1.00 93.94 86 GLY A C 1
ATOM 706 O O . GLY A 1 86 ? 0.217 -1.824 12.836 1.00 93.94 86 GLY A O 1
ATOM 707 N N . SER A 1 87 ? 1.456 -3.377 11.759 1.00 94.88 87 SER A N 1
ATOM 708 C CA . SER A 1 87 ? 2.440 -2.448 11.201 1.00 94.88 87 SER A CA 1
ATOM 709 C C . SER A 1 87 ? 1.856 -1.586 10.077 1.00 94.88 87 SER A C 1
ATOM 711 O O . SER A 1 87 ? 1.555 -2.061 8.980 1.00 94.88 87 SER A O 1
ATOM 713 N N . ARG A 1 88 ? 1.778 -0.273 10.323 1.00 94.81 88 ARG A N 1
ATOM 714 C CA . ARG A 1 88 ? 1.423 0.731 9.303 1.00 94.81 88 ARG A CA 1
ATOM 715 C C . ARG A 1 88 ? 2.457 0.815 8.185 1.00 94.81 88 ARG A C 1
ATOM 717 O O . ARG A 1 88 ? 2.085 1.012 7.032 1.00 94.81 88 ARG A O 1
ATOM 724 N N . SER A 1 89 ? 3.733 0.608 8.508 1.00 95.56 89 SER A N 1
ATOM 725 C CA . SER A 1 89 ? 4.796 0.587 7.501 1.00 95.56 89 SER A CA 1
ATOM 726 C C . SER A 1 89 ? 4.617 -0.577 6.531 1.00 95.56 89 SER A C 1
ATOM 728 O O . SER A 1 89 ? 4.693 -0.383 5.318 1.00 95.56 89 SER A O 1
ATOM 730 N N . ALA A 1 90 ? 4.255 -1.763 7.032 1.00 96.56 90 ALA A N 1
ATOM 731 C CA . ALA A 1 90 ? 3.958 -2.905 6.171 1.00 96.56 90 ALA A CA 1
ATOM 732 C C . ALA A 1 90 ? 2.800 -2.609 5.202 1.00 96.56 90 ALA A C 1
ATOM 734 O O . ALA A 1 90 ? 2.904 -2.920 4.017 1.00 96.56 90 ALA A O 1
ATOM 735 N N . ALA A 1 91 ? 1.742 -1.937 5.668 1.00 96.88 91 ALA A N 1
ATOM 736 C CA . ALA A 1 91 ? 0.639 -1.506 4.809 1.00 96.88 91 ALA A CA 1
ATOM 737 C C . ALA A 1 91 ? 1.081 -0.535 3.705 1.00 96.88 91 ALA A C 1
ATOM 739 O O . ALA A 1 91 ? 0.744 -0.746 2.540 1.00 96.88 91 ALA A O 1
ATOM 740 N N . ARG A 1 92 ? 1.895 0.479 4.026 1.00 96.38 92 ARG A N 1
ATO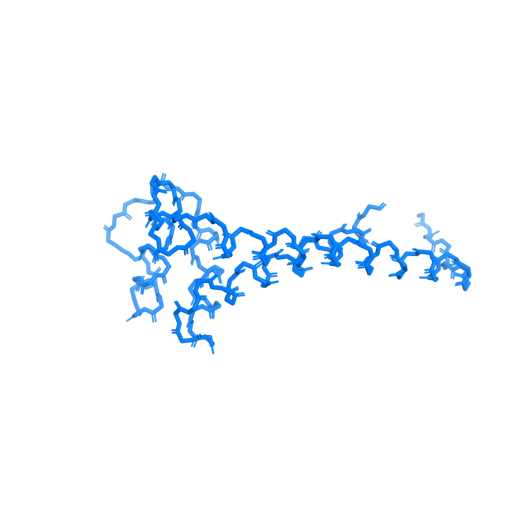M 741 C CA . ARG A 1 92 ? 2.410 1.429 3.022 1.00 96.38 92 ARG A CA 1
ATOM 742 C C . ARG A 1 92 ? 3.260 0.736 1.960 1.00 96.38 92 ARG A C 1
ATOM 744 O O . ARG A 1 92 ? 3.087 0.999 0.772 1.00 96.38 92 ARG A O 1
ATOM 751 N N . HIS A 1 93 ? 4.132 -0.186 2.366 1.00 97.50 93 HIS A N 1
ATOM 752 C CA . HIS A 1 93 ? 4.958 -0.959 1.436 1.00 97.50 93 HIS A CA 1
ATOM 753 C C . HIS A 1 93 ? 4.125 -1.926 0.583 1.00 97.50 93 HIS A C 1
ATOM 755 O O . HIS A 1 93 ? 4.357 -2.037 -0.622 1.00 97.50 93 HIS A O 1
ATOM 761 N N . ALA A 1 94 ? 3.109 -2.572 1.163 1.00 97.56 94 ALA A N 1
ATOM 762 C CA . ALA A 1 94 ? 2.175 -3.408 0.412 1.00 97.56 94 ALA A CA 1
ATOM 763 C C . ALA A 1 94 ? 1.406 -2.586 -0.638 1.00 97.56 94 ALA A C 1
ATOM 765 O O . ALA A 1 94 ? 1.293 -2.999 -1.792 1.00 97.56 94 ALA A O 1
ATOM 766 N N . GLN A 1 95 ? 0.947 -1.385 -0.278 1.00 96.88 95 GLN A N 1
ATOM 767 C CA . GLN A 1 95 ? 0.268 -0.479 -1.203 1.00 96.88 95 GLN A CA 1
ATOM 768 C C . GLN A 1 95 ? 1.205 0.059 -2.291 1.00 96.88 95 GLN A C 1
ATOM 770 O O . GLN A 1 95 ? 0.800 0.172 -3.448 1.00 96.88 95 GLN A O 1
ATOM 775 N N . ALA A 1 96 ? 2.469 0.332 -1.959 1.00 97.81 96 ALA A N 1
ATOM 776 C CA . ALA A 1 96 ? 3.493 0.690 -2.935 1.00 97.81 96 ALA A CA 1
ATOM 777 C C . ALA A 1 96 ? 3.715 -0.431 -3.965 1.00 97.81 96 ALA A C 1
ATOM 779 O O . ALA A 1 96 ? 3.777 -0.153 -5.164 1.00 97.81 96 ALA A O 1
ATOM 780 N N . ALA A 1 97 ? 3.767 -1.690 -3.518 1.00 97.56 97 ALA A N 1
ATOM 781 C CA . ALA A 1 97 ? 3.894 -2.845 -4.402 1.00 97.56 97 ALA A CA 1
ATOM 782 C C . ALA A 1 97 ? 2.669 -3.003 -5.315 1.00 97.56 97 ALA A C 1
ATOM 784 O O . ALA A 1 97 ? 2.822 -3.081 -6.534 1.00 97.56 97 ALA A O 1
ATOM 785 N N . LEU A 1 98 ? 1.454 -2.959 -4.757 1.00 97.25 98 LEU A N 1
ATOM 786 C CA . LEU A 1 98 ? 0.214 -3.011 -5.541 1.00 97.25 98 LEU A CA 1
ATOM 787 C C . LEU A 1 98 ? 0.149 -1.880 -6.572 1.00 97.25 98 LEU A C 1
ATOM 789 O O . LEU A 1 98 ? -0.167 -2.117 -7.735 1.00 97.25 98 LEU A O 1
ATOM 793 N N . GLY A 1 99 ? 0.521 -0.664 -6.171 1.00 96.75 99 GLY A N 1
ATOM 794 C CA . GLY A 1 99 ? 0.571 0.497 -7.050 1.00 96.75 99 GLY A CA 1
ATOM 795 C C . GLY A 1 99 ? 1.628 0.407 -8.154 1.00 96.75 99 GLY A C 1
ATOM 796 O O . GLY A 1 99 ? 1.480 1.083 -9.165 1.00 96.75 99 GLY A O 1
ATOM 797 N N . ALA A 1 100 ? 2.688 -0.388 -7.988 1.00 97.62 100 ALA A N 1
ATOM 798 C CA . ALA A 1 100 ? 3.650 -0.662 -9.056 1.00 97.62 100 ALA A CA 1
ATOM 799 C C . ALA A 1 100 ? 3.122 -1.723 -10.035 1.00 97.62 100 ALA A C 1
ATOM 801 O O . ALA A 1 100 ? 3.352 -1.623 -11.238 1.00 97.62 100 ALA A O 1
ATOM 802 N N . LEU A 1 101 ? 2.363 -2.706 -9.539 1.00 96.81 101 LEU A N 1
ATOM 803 C CA . LEU A 1 101 ? 1.748 -3.747 -10.366 1.00 96.81 101 LEU A CA 1
ATOM 804 C C . LEU A 1 101 ? 0.655 -3.209 -11.297 1.00 96.81 101 LEU A C 1
ATOM 806 O O . LEU A 1 101 ? 0.398 -3.823 -12.330 1.00 96.81 101 LEU A O 1
ATOM 810 N N . THR A 1 102 ? 0.052 -2.052 -11.000 1.00 96.25 102 THR A N 1
ATOM 811 C CA . THR A 1 102 ? -0.936 -1.432 -11.904 1.00 96.25 102 THR A CA 1
ATOM 812 C C . THR A 1 102 ? -0.350 -1.044 -13.262 1.00 96.25 102 THR A C 1
ATOM 814 O O . THR A 1 102 ? -1.102 -0.947 -14.226 1.00 96.25 102 THR A O 1
ATOM 817 N N . VAL A 1 103 ? 0.978 -0.910 -13.379 1.00 95.62 103 VAL A N 1
ATOM 818 C CA . VAL A 1 103 ? 1.676 -0.725 -14.665 1.00 95.62 103 VAL A CA 1
ATOM 819 C C . VAL A 1 103 ? 1.389 -1.876 -15.635 1.00 95.62 103 VAL A C 1
ATOM 821 O O . VAL A 1 103 ? 1.389 -1.667 -16.839 1.00 95.62 103 VAL A O 1
ATOM 824 N N . LEU A 1 104 ? 1.104 -3.081 -15.133 1.00 94.12 104 LEU A N 1
ATOM 825 C CA . LEU A 1 104 ? 0.778 -4.247 -15.961 1.00 94.12 104 LEU A CA 1
ATOM 826 C C . LEU A 1 104 ? -0.653 -4.217 -16.524 1.00 94.12 104 LEU A C 1
ATOM 828 O O . LEU A 1 104 ? -0.995 -5.058 -17.356 1.00 94.12 104 LEU A O 1
ATOM 832 N N . LEU A 1 105 ? -1.503 -3.311 -16.032 1.00 92.88 105 LEU A N 1
ATOM 833 C CA . LEU A 1 105 ? -2.923 -3.229 -16.390 1.00 92.88 105 LEU A CA 1
ATOM 834 C C . LEU A 1 105 ? -3.209 -2.230 -17.520 1.00 92.88 105 LEU A C 1
ATOM 836 O O . LEU A 1 105 ? -4.329 -2.219 -18.033 1.00 92.88 105 LEU A O 1
ATOM 840 N N . VAL A 1 106 ? -2.222 -1.407 -17.884 1.00 83.00 106 VAL A N 1
ATOM 841 C CA . VAL A 1 106 ? -2.296 -0.380 -18.935 1.00 83.00 106 VAL A CA 1
ATOM 842 C C . VAL A 1 106 ? -1.527 -0.860 -20.158 1.00 83.00 106 VAL A C 1
ATOM 844 O O . VAL A 1 106 ? -2.094 -0.767 -21.269 1.00 83.00 106 VAL A O 1
#

Foldseek 3Di:
DDDDDDDPVVVVVLVVQLVVLLVVQVVVLVCCCVPPPCVVPPDDPRVVLLVLLVCVLVPCVPDDDDDPDDVPSSVVLVVQCNVVVSDPSSVSSVVSNVRSCCSVVD

pLDDT: mean 92.44, std 7.62, range [46.75, 98.38]

Solvent-accessible surface area (backbone atoms only — not comparable to full-atom values): 6113 Å² total; per-residue (Å²): 134,82,79,76,80,77,51,74,67,55,52,52,52,51,52,48,52,32,48,52,44,31,51,54,36,49,51,51,50,55,50,41,60,74,73,37,74,51,66,82,51,58,56,77,64,57,35,53,44,53,52,51,10,51,44,32,52,74,65,47,72,80,67,92,65,81,80,90,61,79,63,67,59,31,54,55,49,11,56,44,23,63,77,54,76,64,38,65,65,57,47,53,53,52,51,28,49,54,63,15,54,53,64,80,76,112